Protein AF-A0A2K0U9J2-F1 (afdb_monomer)

Solvent-accessible surface area (backbone atoms only — not comparable to full-atom values): 5536 Å² total; per-residue (Å²): 132,87,77,74,92,81,87,67,66,65,44,80,46,73,39,72,58,25,58,58,48,51,52,52,47,30,65,76,70,49,74,69,58,72,68,64,43,64,29,47,30,40,58,45,80,41,102,54,61,63,78,61,23,26,36,37,38,34,48,48,78,23,74,52,95,59,88,73,71,86,67,87,82,54,97,50,63,48,76,45,74,53,37,71,76,76,74,66,130

Radius of gyration: 15.85 Å; Cα contacts (8 Å, |Δi|>4): 120; chains: 1; bounding box: 31×33×56 Å

pLDDT: mean 72.21, std 17.47, range [32.09, 91.0]

Nearest PDB structures (foldseek):
  3vx8-assembly2_D  TM=7.911E-01  e=1.072E-03  Arabidopsis thaliana
  5tt8-assembly4_G  TM=2.188E-01  e=7.417E-01  Helicobacter pylori 26695
  5tt3-assembly2_D  TM=2.249E-01  e=1.626E+00  Helicobacter pylori 26695
  5tt3-assembly4_G  TM=2.202E-01  e=1.172E+00  Helicobacter pylori 26695
  5tt3-assembly1_B  TM=2.109E-01  e=2.743E+00  Helicobacter pylori 26695

Organism: Trichoderma harzianum (NCBI:txid5544)

InterPro domains:
  IPR032197 Ubiquitin-like modifier-activating enzyme Atg7, N-terminal [PF16420] (5-66)
  IPR042522 Ubiquitin-like modifier-activating enzyme Atg7, N-terminal, subdomain 1 [G3DSA:3.40.140.70] (10-89)

Mean predicted aligned error: 9.92 Å

Sequence (89 aa):
MDEQLQFVPFTSEIELPFYSALFSSKLDYDKLDDSARGILGVYEPRDVDPDASSKLQILGSALTNTECVLDIETNQREYYELTCDTVLL

Structure (mmCIF, N/CA/C/O backbone):
data_AF-A0A2K0U9J2-F1
#
_entry.id   AF-A0A2K0U9J2-F1
#
loop_
_atom_site.group_PDB
_atom_site.id
_atom_site.type_symbol
_atom_site.label_atom_id
_atom_site.label_alt_id
_atom_site.label_comp_id
_atom_site.label_asym_id
_atom_site.label_entity_id
_atom_site.label_seq_id
_atom_site.pdbx_PDB_ins_code
_atom_site.Cartn_x
_atom_site.Cartn_y
_atom_site.Cartn_z
_atom_site.occupancy
_atom_site.B_iso_or_equiv
_atom_site.auth_seq_id
_atom_site.auth_comp_id
_atom_site.auth_asym_id
_atom_site.auth_atom_id
_atom_site.pdbx_PDB_model_num
ATOM 1 N N . MET A 1 1 ? 7.926 -2.940 -39.876 1.00 48.88 1 MET A N 1
ATOM 2 C CA . MET A 1 1 ? 7.750 -3.710 -38.635 1.00 48.88 1 MET A CA 1
ATOM 3 C C . MET A 1 1 ? 6.940 -2.817 -37.731 1.00 48.88 1 MET A C 1
ATOM 5 O O . MET A 1 1 ? 7.492 -1.858 -37.217 1.00 48.88 1 MET A O 1
ATOM 9 N N . ASP A 1 2 ? 5.633 -3.045 -37.672 1.00 71.19 2 ASP A N 1
ATOM 10 C CA . ASP A 1 2 ? 4.758 -2.367 -36.721 1.00 71.19 2 ASP A CA 1
ATOM 11 C C . ASP A 1 2 ? 4.925 -3.082 -35.385 1.00 71.19 2 ASP A C 1
ATOM 13 O O . ASP A 1 2 ? 4.405 -4.179 -35.183 1.00 71.19 2 ASP A O 1
ATOM 17 N N . GLU A 1 3 ? 5.763 -2.520 -34.521 1.00 78.75 3 GLU A N 1
ATOM 18 C CA . GLU A 1 3 ? 5.920 -3.024 -33.164 1.00 78.75 3 GLU A CA 1
ATOM 19 C C . GLU A 1 3 ? 4.636 -2.704 -32.395 1.00 78.75 3 GLU A C 1
ATOM 21 O O . GLU A 1 3 ? 4.205 -1.551 -32.313 1.00 78.75 3 GLU A O 1
ATOM 26 N N . GLN A 1 4 ? 3.954 -3.745 -31.922 1.00 85.19 4 GLN A N 1
ATOM 27 C CA . GLN A 1 4 ? 2.650 -3.604 -31.292 1.00 85.19 4 GLN A CA 1
ATOM 28 C C . GLN A 1 4 ? 2.802 -2.976 -29.904 1.00 85.19 4 GLN A C 1
ATOM 30 O O . GLN A 1 4 ? 3.647 -3.414 -29.130 1.00 85.19 4 GLN A O 1
ATOM 35 N N . LEU A 1 5 ? 1.980 -1.965 -29.600 1.00 87.38 5 LEU A N 1
ATOM 36 C CA . LEU A 1 5 ? 1.986 -1.255 -28.318 1.00 87.38 5 LEU A CA 1
ATOM 37 C C . LEU A 1 5 ? 1.916 -2.244 -27.142 1.00 87.38 5 LEU A C 1
ATOM 39 O O . LEU A 1 5 ? 0.985 -3.049 -27.068 1.00 87.38 5 LEU A O 1
ATOM 43 N N . GLN A 1 6 ? 2.895 -2.164 -26.239 1.00 82.56 6 GLN A N 1
ATOM 44 C CA . GLN A 1 6 ? 2.994 -3.006 -25.046 1.00 82.56 6 GLN A CA 1
ATOM 45 C C . GLN A 1 6 ? 2.700 -2.189 -23.787 1.00 82.56 6 GLN A C 1
ATOM 47 O O . GLN A 1 6 ? 3.067 -1.018 -23.696 1.00 82.56 6 GLN A O 1
ATOM 52 N N . PHE A 1 7 ? 2.045 -2.824 -22.818 1.00 82.75 7 PHE A N 1
ATOM 53 C CA . PHE A 1 7 ? 1.734 -2.249 -21.513 1.00 82.75 7 PHE A CA 1
ATOM 54 C C . PHE A 1 7 ? 2.326 -3.136 -20.426 1.00 82.75 7 PHE A C 1
ATOM 56 O O . PHE A 1 7 ? 2.303 -4.361 -20.549 1.00 82.75 7 PHE A O 1
ATOM 63 N N . VAL A 1 8 ? 2.813 -2.510 -19.360 1.00 81.31 8 VAL A N 1
ATOM 64 C CA . VAL A 1 8 ? 3.381 -3.185 -18.192 1.00 81.31 8 VAL A CA 1
ATOM 65 C C . VAL A 1 8 ? 2.639 -2.742 -16.929 1.00 81.31 8 VAL A C 1
ATOM 67 O O . VAL A 1 8 ? 2.300 -1.561 -16.818 1.00 81.31 8 VAL A O 1
ATOM 70 N N . PRO A 1 9 ? 2.315 -3.665 -16.006 1.00 83.69 9 PRO A N 1
ATOM 71 C CA . PRO A 1 9 ? 1.699 -3.314 -14.732 1.00 83.69 9 PRO A CA 1
ATOM 72 C C . PRO A 1 9 ? 2.719 -2.666 -13.784 1.00 83.69 9 PRO A C 1
ATOM 74 O O . PRO A 1 9 ? 3.928 -2.763 -13.987 1.00 83.69 9 PRO A O 1
ATOM 77 N N . PHE A 1 10 ? 2.231 -2.041 -12.712 1.00 83.06 10 PHE A N 1
ATOM 78 C CA . PHE A 1 10 ? 3.082 -1.596 -11.609 1.00 83.06 10 PHE A CA 1
ATOM 79 C C . PHE A 1 10 ? 3.237 -2.697 -10.554 1.00 83.06 10 PHE A C 1
ATOM 81 O O . PHE A 1 10 ? 2.364 -3.547 -10.384 1.00 83.06 10 PHE A O 1
ATOM 88 N N . THR A 1 11 ? 4.333 -2.644 -9.800 1.00 84.81 11 THR A N 1
ATOM 89 C CA . THR A 1 11 ? 4.539 -3.503 -8.624 1.00 84.81 11 THR A CA 1
ATOM 90 C C . THR A 1 11 ? 4.152 -2.760 -7.347 1.00 84.81 11 THR A C 1
ATOM 92 O O . THR A 1 11 ? 4.544 -1.608 -7.167 1.00 84.81 11 THR A O 1
ATOM 95 N N . SER A 1 12 ? 3.426 -3.410 -6.435 1.00 85.25 12 SER A N 1
ATOM 96 C CA . SER A 1 12 ? 3.087 -2.844 -5.123 1.00 85.25 12 SER A CA 1
ATOM 97 C C . SER A 1 12 ? 4.073 -3.273 -4.040 1.00 85.25 12 SER A C 1
ATOM 99 O O . SER A 1 12 ? 4.409 -4.448 -3.924 1.00 85.25 12 SER A O 1
ATOM 101 N N . GLU A 1 13 ? 4.491 -2.332 -3.200 1.00 88.31 13 GLU A N 1
ATOM 102 C CA . GLU A 1 13 ? 5.279 -2.594 -2.000 1.00 88.31 13 GLU A CA 1
ATOM 103 C C . GLU A 1 13 ? 4.588 -1.979 -0.787 1.00 88.31 13 GLU A C 1
ATOM 105 O O . GLU A 1 13 ? 4.342 -0.774 -0.737 1.00 88.31 13 GLU A O 1
ATOM 110 N N . ILE A 1 14 ? 4.269 -2.826 0.187 1.00 89.25 14 ILE A N 1
ATOM 111 C CA . ILE A 1 14 ? 3.512 -2.448 1.377 1.00 89.25 14 ILE A CA 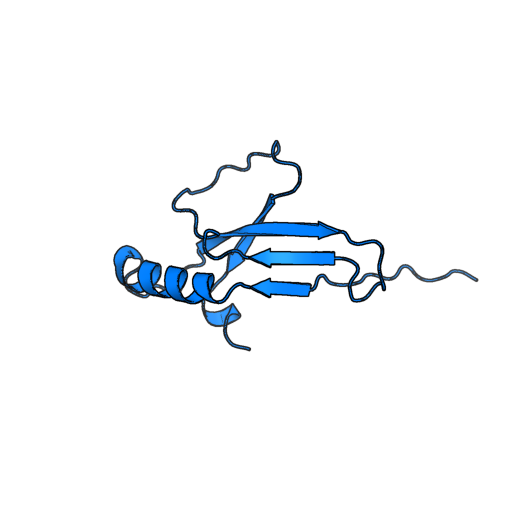1
ATOM 112 C C . ILE A 1 14 ? 4.403 -2.646 2.592 1.00 89.25 14 ILE A C 1
ATOM 114 O O . ILE A 1 14 ? 4.913 -3.743 2.833 1.00 89.25 14 ILE A O 1
ATOM 118 N N . GLU A 1 15 ? 4.596 -1.586 3.368 1.00 91.00 15 GLU A N 1
ATOM 119 C CA . GLU A 1 15 ? 5.380 -1.666 4.591 1.00 91.00 15 GLU A CA 1
ATOM 120 C C . GLU A 1 15 ? 4.651 -2.492 5.659 1.00 91.00 15 GLU A C 1
ATOM 122 O O . GLU A 1 15 ? 3.464 -2.306 5.911 1.00 91.00 15 GLU A O 1
ATOM 127 N N . LEU A 1 16 ? 5.372 -3.358 6.377 1.00 90.81 16 LEU A N 1
ATOM 128 C CA . LEU A 1 16 ? 4.780 -4.165 7.453 1.00 90.81 16 LEU A CA 1
ATOM 129 C C . LEU A 1 16 ? 4.005 -3.350 8.514 1.00 90.81 16 LEU A C 1
ATOM 131 O O . LEU A 1 16 ? 2.924 -3.791 8.912 1.00 90.81 16 LEU A O 1
ATOM 135 N N . PRO A 1 17 ? 4.483 -2.171 8.968 1.00 90.31 17 PRO A N 1
ATOM 136 C CA . PRO A 1 17 ? 3.728 -1.304 9.871 1.00 90.31 17 PRO A CA 1
ATOM 137 C C . PRO A 1 17 ? 2.320 -0.929 9.391 1.00 90.31 17 PRO A C 1
ATOM 139 O O . PRO A 1 17 ? 1.453 -0.706 10.236 1.00 90.31 17 PRO A O 1
ATOM 142 N N . PHE A 1 18 ? 2.068 -0.894 8.077 1.00 89.25 18 PHE A N 1
ATOM 143 C CA . PHE A 1 18 ? 0.739 -0.611 7.530 1.00 89.25 18 PHE A CA 1
ATOM 144 C C . PHE A 1 18 ? -0.284 -1.653 7.985 1.00 89.25 18 PHE A C 1
ATOM 146 O O . PHE A 1 18 ? -1.371 -1.286 8.424 1.00 89.25 18 PHE A O 1
ATOM 153 N N . TYR A 1 19 ? 0.070 -2.941 7.966 1.00 87.38 19 TYR A N 1
ATOM 154 C CA . TYR A 1 19 ? -0.845 -4.009 8.377 1.00 87.38 19 TYR A CA 1
ATOM 155 C C . TYR A 1 19 ? -1.238 -3.896 9.849 1.00 87.38 19 TYR A C 1
ATOM 157 O O . TYR A 1 19 ? -2.410 -4.050 10.190 1.00 87.38 19 TYR A O 1
ATOM 165 N N . SER A 1 20 ? -0.281 -3.565 10.718 1.00 89.31 20 SER A N 1
ATOM 166 C CA . SER A 1 20 ? -0.551 -3.328 12.139 1.00 89.31 20 SER A CA 1
ATOM 167 C C . SER A 1 20 ? -1.473 -2.126 12.345 1.00 89.31 20 SER A C 1
ATOM 169 O O . SER A 1 20 ? -2.405 -2.194 13.143 1.00 89.31 20 SER A O 1
ATOM 171 N N . ALA A 1 21 ? -1.241 -1.032 11.614 1.00 87.19 21 ALA A N 1
ATOM 172 C CA . ALA A 1 21 ? -2.086 0.153 11.689 1.00 87.19 21 ALA A CA 1
ATOM 173 C C . ALA A 1 21 ? -3.508 -0.127 11.164 1.00 87.19 21 ALA A C 1
ATOM 175 O O . ALA A 1 21 ? -4.484 0.296 11.785 1.00 87.19 21 ALA A O 1
ATOM 176 N N . LEU A 1 22 ? -3.630 -0.888 10.068 1.00 85.31 22 LEU A N 1
ATOM 177 C CA . LEU A 1 22 ? -4.911 -1.253 9.457 1.00 85.31 22 LEU A CA 1
ATOM 178 C C . LEU A 1 22 ? -5.718 -2.136 10.405 1.00 85.31 22 LEU A C 1
ATOM 180 O O . LEU A 1 22 ? -6.900 -1.886 10.630 1.00 85.31 22 LEU A O 1
ATOM 184 N N . PHE A 1 23 ? -5.063 -3.125 11.012 1.00 85.00 23 PHE A N 1
ATOM 185 C CA . PHE A 1 23 ? -5.691 -4.027 11.968 1.00 85.00 23 PHE A CA 1
ATOM 186 C C . PHE A 1 23 ? -6.218 -3.289 13.205 1.00 85.00 23 PHE A C 1
ATOM 188 O O . PHE A 1 23 ? -7.380 -3.465 13.571 1.00 85.00 23 PHE A O 1
ATOM 195 N N . SER A 1 24 ? -5.406 -2.416 13.811 1.00 86.50 24 SER A N 1
ATOM 196 C CA . SER A 1 24 ? -5.846 -1.593 14.946 1.00 86.50 24 SER A CA 1
ATOM 197 C C . SER A 1 24 ? -7.017 -0.690 14.560 1.00 86.50 24 SER A C 1
ATOM 199 O O . SER A 1 24 ? -8.017 -0.638 15.268 1.00 86.50 24 SER A O 1
ATOM 201 N N . SER A 1 25 ? -6.953 -0.046 13.388 1.00 83.75 25 SER A N 1
ATOM 202 C CA . SER A 1 25 ? -8.036 0.828 12.932 1.00 83.75 25 SER A CA 1
ATOM 203 C C . SER A 1 25 ? -9.354 0.072 12.715 1.00 83.75 25 SER A C 1
ATOM 205 O O . SER A 1 25 ? -10.420 0.581 13.064 1.00 83.75 25 SER A O 1
ATOM 207 N N . LYS A 1 26 ? -9.288 -1.171 12.218 1.00 81.69 26 LYS A N 1
ATOM 208 C CA . LYS A 1 26 ? -10.468 -2.027 12.043 1.00 81.69 26 LYS A CA 1
ATOM 209 C C . LYS A 1 26 ? -11.118 -2.459 13.350 1.00 81.69 26 LYS A C 1
ATOM 211 O O . LYS A 1 26 ? -12.346 -2.539 13.424 1.00 81.69 26 LYS A O 1
ATOM 216 N N . LEU A 1 27 ? 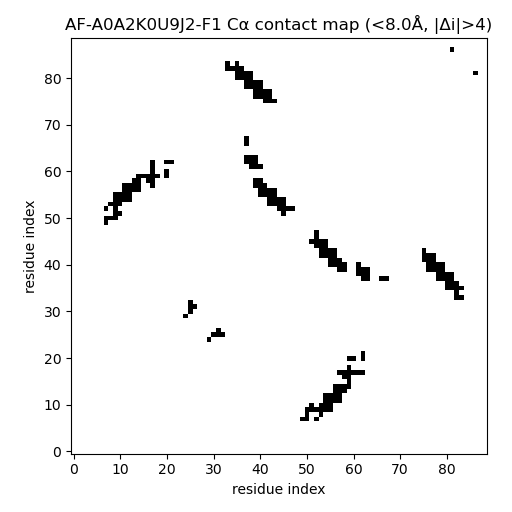-10.307 -2.752 14.364 1.00 85.25 27 LEU A N 1
ATOM 217 C CA . LEU A 1 27 ? -10.801 -3.090 15.697 1.00 85.25 27 LEU A CA 1
ATOM 218 C C . LEU A 1 27 ? -11.444 -1.882 16.380 1.00 85.25 27 LEU A C 1
ATOM 220 O O . LEU A 1 27 ? -12.531 -2.007 16.945 1.00 85.25 27 LEU A O 1
ATOM 224 N N . ASP A 1 28 ? -10.786 -0.728 16.301 1.00 84.00 28 ASP A N 1
ATOM 225 C CA . ASP A 1 28 ? -11.159 0.450 17.080 1.00 84.00 28 ASP A CA 1
ATOM 226 C C . ASP A 1 28 ? -12.318 1.240 16.454 1.00 84.00 28 ASP A C 1
ATOM 228 O O . ASP A 1 28 ? -13.158 1.778 17.181 1.00 84.00 28 ASP A O 1
ATOM 232 N N . TYR A 1 29 ? -12.387 1.308 15.118 1.00 80.69 29 TYR A N 1
ATOM 233 C CA . TYR A 1 29 ? -13.312 2.203 14.409 1.00 80.69 29 TYR A CA 1
ATOM 234 C C . TYR A 1 29 ? -14.320 1.475 13.516 1.00 80.69 29 TYR A C 1
ATOM 236 O O . TYR A 1 29 ? -15.499 1.831 13.534 1.00 80.69 29 TYR A O 1
ATOM 244 N N . ASP A 1 30 ? -13.901 0.431 12.795 1.00 74.25 30 ASP A N 1
ATOM 245 C CA . ASP A 1 30 ? -14.763 -0.204 11.781 1.00 74.25 30 ASP A CA 1
ATOM 246 C C . ASP A 1 30 ? -15.639 -1.321 12.337 1.00 74.25 30 ASP A C 1
ATOM 248 O O . ASP A 1 30 ? -16.488 -1.842 11.627 1.00 74.25 30 ASP A O 1
ATOM 252 N N . LYS A 1 31 ? -15.450 -1.732 13.598 1.00 82.50 31 LYS A N 1
ATOM 253 C CA . LYS A 1 31 ? -16.152 -2.892 14.180 1.00 82.50 31 LYS A CA 1
ATOM 254 C C . LYS A 1 31 ? -16.013 -4.147 13.306 1.00 82.50 31 LYS A C 1
ATOM 256 O O . LYS A 1 31 ? -16.944 -4.946 13.230 1.00 82.50 31 LYS A O 1
ATOM 261 N N . LEU A 1 32 ? -14.836 -4.318 12.693 1.00 77.75 32 LEU A N 1
ATOM 262 C CA . LEU A 1 32 ? -14.508 -5.413 11.771 1.00 77.75 32 LEU A CA 1
ATOM 263 C C . LEU A 1 32 ? -15.310 -5.423 10.462 1.00 77.75 32 LEU A C 1
ATOM 265 O O . LEU A 1 32 ? -15.429 -6.472 9.833 1.00 77.75 32 LEU A O 1
ATOM 269 N N . ASP A 1 33 ? -15.821 -4.270 10.042 1.00 77.25 33 ASP A N 1
ATOM 270 C CA . ASP A 1 33 ? -16.462 -4.125 8.742 1.00 77.25 33 ASP A CA 1
ATOM 271 C C . ASP A 1 33 ? -15.478 -4.408 7.590 1.00 77.25 33 ASP A C 1
ATOM 273 O O . ASP A 1 33 ? -14.259 -4.181 7.685 1.00 77.25 33 ASP A O 1
ATOM 277 N N . ASP A 1 34 ? -16.001 -4.955 6.498 1.00 72.00 34 ASP A N 1
ATOM 278 C CA . ASP A 1 34 ? -15.243 -5.281 5.289 1.00 72.00 34 ASP A CA 1
ATOM 279 C C . ASP A 1 34 ? -15.158 -4.103 4.308 1.00 72.00 34 ASP A C 1
ATOM 281 O O . ASP A 1 34 ? -14.486 -4.223 3.281 1.00 72.00 34 ASP A O 1
ATOM 285 N N . SER A 1 35 ? -15.732 -2.947 4.673 1.00 68.50 35 SER A N 1
ATOM 286 C CA . SER A 1 35 ? -15.674 -1.716 3.888 1.00 68.50 35 SER A CA 1
ATOM 287 C C . SER A 1 35 ? -14.268 -1.393 3.396 1.00 68.50 35 SER A C 1
ATOM 289 O O . SER A 1 35 ? -13.275 -1.437 4.134 1.00 68.50 35 SER A O 1
ATOM 291 N N . ALA A 1 36 ? -14.212 -1.022 2.118 1.00 68.81 36 ALA A N 1
ATOM 292 C CA . ALA A 1 36 ? -13.027 -0.451 1.515 1.00 68.81 36 ALA A CA 1
ATOM 293 C C . ALA A 1 36 ? -12.678 0.853 2.236 1.00 68.81 36 ALA A C 1
ATOM 295 O O . ALA A 1 36 ? -13.537 1.710 2.458 1.00 68.81 36 ALA A O 1
ATOM 296 N N . ARG A 1 37 ? -11.402 1.011 2.588 1.00 74.62 37 ARG A N 1
ATOM 297 C CA . ARG A 1 37 ? -10.885 2.274 3.105 1.00 74.62 37 ARG A CA 1
ATOM 298 C C . ARG A 1 37 ? -9.963 2.892 2.069 1.00 74.62 37 ARG A C 1
ATOM 300 O O . ARG A 1 37 ? -9.082 2.214 1.538 1.00 74.62 37 ARG A O 1
ATOM 307 N N . GLY A 1 38 ? -10.154 4.183 1.819 1.00 74.69 38 GLY A N 1
ATOM 308 C CA . GLY A 1 38 ? -9.208 4.966 1.036 1.00 74.69 38 GLY A CA 1
ATOM 309 C C . GLY A 1 38 ?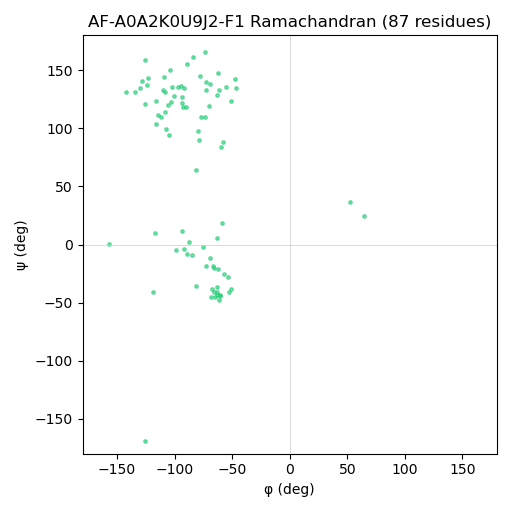 -7.860 5.030 1.751 1.00 74.69 38 GLY A C 1
ATOM 310 O O . GLY A 1 38 ? -7.791 5.358 2.939 1.00 74.69 38 GLY A O 1
ATOM 311 N N . ILE A 1 39 ? -6.793 4.706 1.030 1.00 80.56 39 ILE A N 1
ATOM 312 C CA . ILE A 1 39 ? -5.424 4.813 1.522 1.00 80.56 39 ILE A CA 1
ATOM 313 C C . ILE A 1 39 ? -4.569 5.660 0.586 1.00 80.56 39 ILE A C 1
ATOM 315 O O . ILE A 1 39 ? -4.870 5.826 -0.599 1.00 80.56 39 ILE A O 1
ATOM 319 N N . LEU A 1 40 ? -3.475 6.182 1.133 1.00 83.50 40 LEU A N 1
ATOM 320 C CA . LEU A 1 40 ? -2.511 6.970 0.386 1.00 83.50 40 LEU A CA 1
ATOM 321 C C . LEU A 1 40 ? -1.378 6.095 -0.156 1.00 83.50 40 LEU A C 1
ATOM 323 O O . LEU A 1 40 ? -0.600 5.531 0.614 1.00 83.50 40 LEU A O 1
ATOM 327 N N . GLY A 1 41 ? -1.253 6.044 -1.479 1.00 82.62 41 GLY A N 1
ATOM 328 C CA . GLY A 1 41 ? -0.119 5.447 -2.170 1.00 82.62 41 GLY A CA 1
ATOM 329 C C . GLY A 1 41 ? 0.838 6.501 -2.730 1.00 82.62 41 GLY A C 1
ATOM 330 O O . GLY A 1 41 ? 0.435 7.610 -3.090 1.00 82.62 41 GLY A O 1
ATOM 331 N N . VAL A 1 42 ? 2.121 6.154 -2.818 1.00 83.62 42 VAL A N 1
ATOM 332 C CA . VAL A 1 42 ? 3.125 6.926 -3.564 1.00 83.62 42 VAL A CA 1
ATOM 333 C C . VAL A 1 42 ? 3.446 6.176 -4.846 1.00 83.62 42 VAL A C 1
ATOM 335 O O . VAL A 1 42 ? 3.895 5.030 -4.792 1.00 83.62 42 VAL A O 1
ATOM 338 N N . TYR A 1 43 ? 3.206 6.818 -5.985 1.00 84.50 43 TYR A N 1
ATOM 339 C CA . TYR A 1 43 ? 3.535 6.260 -7.290 1.00 84.50 43 TYR A CA 1
ATOM 340 C C . TYR A 1 43 ? 4.919 6.742 -7.734 1.00 84.50 43 TYR A C 1
ATOM 342 O O . TYR A 1 43 ? 5.163 7.943 -7.853 1.00 84.50 43 TYR A O 1
ATOM 350 N N . GLU A 1 44 ? 5.823 5.800 -7.989 1.00 82.75 44 GLU A N 1
ATOM 351 C CA . GLU A 1 44 ? 7.190 6.052 -8.433 1.00 82.75 44 GLU A CA 1
ATOM 352 C C . GLU A 1 44 ? 7.416 5.467 -9.837 1.00 82.75 44 GLU A C 1
ATOM 354 O O . GLU A 1 44 ? 7.604 4.250 -9.972 1.00 82.75 44 GLU A O 1
ATOM 359 N N . PRO A 1 45 ? 7.443 6.299 -10.892 1.00 83.50 45 PRO A N 1
ATOM 360 C CA . PRO A 1 45 ? 7.931 5.876 -12.198 1.00 83.50 45 PRO A CA 1
ATOM 361 C C . PRO A 1 45 ? 9.459 5.723 -12.164 1.00 83.50 45 PRO A C 1
ATOM 363 O O . PRO A 1 45 ? 10.171 6.523 -11.552 1.00 83.50 45 PRO A O 1
ATOM 366 N N . ARG A 1 46 ? 9.975 4.685 -12.820 1.00 82.19 46 ARG A N 1
ATOM 367 C CA . ARG A 1 46 ? 11.392 4.314 -12.837 1.00 82.19 46 ARG A CA 1
ATOM 368 C C . ARG A 1 46 ? 11.834 4.004 -14.263 1.00 82.19 46 ARG A C 1
ATOM 370 O O . ARG A 1 46 ? 11.232 3.175 -14.935 1.00 82.19 46 ARG A O 1
ATOM 377 N N . ASP A 1 47 ? 12.949 4.592 -14.681 1.00 81.44 47 ASP A N 1
ATOM 378 C CA . ASP A 1 47 ? 13.594 4.283 -15.964 1.00 81.44 47 ASP A CA 1
ATOM 379 C C . ASP A 1 47 ? 14.460 3.015 -15.842 1.00 81.44 47 ASP A C 1
ATOM 381 O O . ASP A 1 47 ? 15.689 3.054 -15.913 1.00 81.44 47 ASP A O 1
ATOM 385 N N . VAL A 1 48 ? 13.812 1.885 -15.571 1.00 85.94 48 VAL A N 1
ATOM 386 C CA . VAL A 1 48 ? 14.430 0.553 -15.439 1.00 85.94 48 VAL A CA 1
ATOM 387 C C . VAL A 1 48 ? 13.741 -0.435 -16.385 1.00 85.94 48 VAL A C 1
ATOM 389 O O . VAL A 1 48 ? 12.981 -0.018 -17.259 1.00 85.94 48 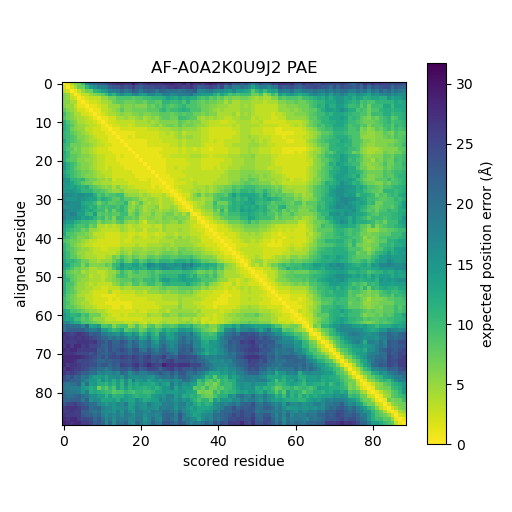VAL A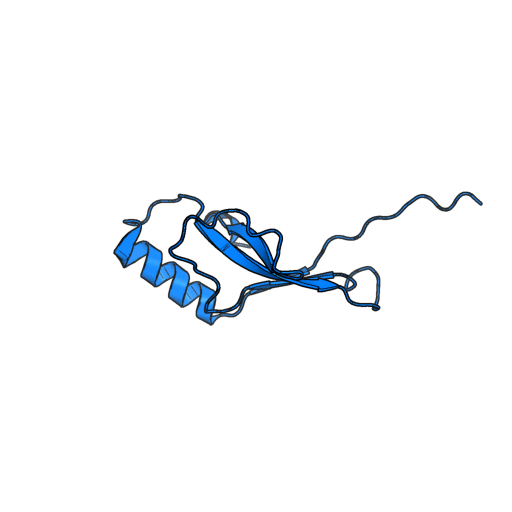 O 1
ATOM 392 N N . ASP A 1 49 ? 14.010 -1.737 -16.239 1.00 83.88 49 ASP A N 1
ATOM 393 C CA . ASP A 1 49 ? 13.325 -2.775 -17.013 1.00 83.88 49 ASP A CA 1
ATOM 394 C C . ASP A 1 49 ? 11.798 -2.567 -17.009 1.00 83.88 49 ASP A C 1
ATOM 396 O O . ASP A 1 49 ? 11.247 -2.190 -15.969 1.00 83.88 49 ASP A O 1
ATOM 400 N N . PRO A 1 50 ? 11.094 -2.830 -18.128 1.00 80.94 50 PRO A N 1
ATOM 401 C CA . PRO A 1 50 ? 9.654 -2.591 -18.244 1.00 80.94 50 PRO A CA 1
ATOM 402 C C . PRO A 1 50 ? 8.844 -3.208 -17.095 1.00 80.94 50 PRO A C 1
ATOM 404 O O . PRO A 1 50 ? 7.949 -2.559 -16.556 1.00 80.94 50 PRO A O 1
ATOM 407 N N . ASP A 1 51 ? 9.231 -4.404 -16.647 1.00 79.94 51 ASP A N 1
ATOM 408 C CA . ASP A 1 51 ? 8.591 -5.131 -15.542 1.00 79.94 51 ASP A CA 1
ATOM 409 C C . ASP A 1 51 ? 8.740 -4.437 -14.172 1.00 79.94 51 ASP A C 1
ATOM 411 O O . ASP A 1 51 ? 7.966 -4.692 -13.252 1.00 79.94 51 ASP A O 1
ATOM 415 N N . ALA A 1 52 ? 9.724 -3.547 -14.024 1.00 80.31 52 ALA A N 1
ATOM 416 C CA . ALA A 1 52 ? 10.003 -2.775 -12.812 1.00 80.31 52 ALA A CA 1
ATOM 417 C C . ALA A 1 52 ? 9.841 -1.255 -13.016 1.00 80.31 52 ALA A C 1
ATOM 419 O O . ALA A 1 52 ? 10.213 -0.467 -12.140 1.00 80.31 52 ALA A O 1
ATOM 420 N N . SER A 1 53 ? 9.290 -0.844 -14.161 1.00 82.50 53 SER A N 1
ATOM 421 C CA . SER A 1 53 ? 9.205 0.555 -14.600 1.00 82.50 53 SER A CA 1
ATOM 422 C C . SER A 1 53 ? 8.296 1.428 -13.737 1.00 82.50 53 SER A C 1
ATOM 424 O O . SER A 1 53 ? 8.372 2.652 -13.788 1.00 82.50 53 SER A O 1
ATOM 426 N N . SER A 1 54 ? 7.415 0.818 -12.949 1.00 84.31 54 SER A N 1
ATOM 427 C CA . SER A 1 54 ? 6.429 1.528 -12.141 1.00 84.31 54 SER A CA 1
ATOM 428 C C . SER A 1 54 ? 6.248 0.827 -10.803 1.00 84.31 54 SER A C 1
ATOM 430 O O . SER A 1 54 ? 6.067 -0.395 -10.747 1.00 84.31 54 SER A O 1
ATOM 432 N N . LYS A 1 55 ? 6.290 1.595 -9.713 1.00 84.12 55 LYS A N 1
ATOM 433 C CA . LYS A 1 55 ? 6.117 1.074 -8.357 1.00 84.12 55 LYS A CA 1
ATOM 434 C C . LYS A 1 55 ? 5.087 1.881 -7.580 1.00 84.12 55 LYS A C 1
ATOM 436 O O . LYS A 1 55 ? 5.153 3.103 -7.547 1.00 84.12 55 LYS A O 1
ATOM 441 N N . LEU A 1 56 ? 4.193 1.180 -6.893 1.00 87.19 56 LEU A N 1
ATOM 442 C CA . LEU A 1 56 ? 3.280 1.743 -5.909 1.00 87.19 56 LEU A CA 1
ATOM 443 C C . LEU A 1 56 ? 3.779 1.414 -4.501 1.00 87.19 56 LEU A C 1
ATOM 445 O O . LEU A 1 56 ? 3.923 0.244 -4.156 1.00 87.19 56 LEU A O 1
ATOM 449 N N . GLN A 1 57 ? 4.016 2.427 -3.675 1.00 86.94 57 GLN A N 1
ATOM 450 C CA . GLN A 1 57 ? 4.416 2.251 -2.280 1.00 86.94 57 GLN A CA 1
ATOM 451 C C . GLN A 1 57 ? 3.299 2.634 -1.315 1.00 86.94 57 GLN A C 1
ATOM 453 O O . GLN A 1 57 ? 2.732 3.723 -1.404 1.00 86.94 57 GLN A O 1
ATOM 458 N N . ILE A 1 58 ? 3.033 1.750 -0.355 1.00 87.44 58 ILE A N 1
ATOM 459 C CA . ILE A 1 58 ? 2.088 1.967 0.740 1.00 87.44 58 ILE A CA 1
ATOM 460 C C . ILE A 1 58 ? 2.880 1.999 2.045 1.00 87.44 58 ILE A C 1
ATOM 462 O O . ILE A 1 58 ? 3.436 0.991 2.487 1.00 87.44 58 ILE A O 1
ATOM 466 N N . LEU A 1 59 ? 2.934 3.182 2.652 1.00 88.50 59 LEU A N 1
ATOM 467 C CA . LEU A 1 59 ? 3.669 3.429 3.891 1.00 88.50 59 LEU A CA 1
ATOM 468 C C . LEU A 1 59 ? 2.835 3.059 5.123 1.00 88.50 59 LEU A C 1
ATOM 470 O O . LEU A 1 59 ? 1.605 3.042 5.080 1.00 88.50 5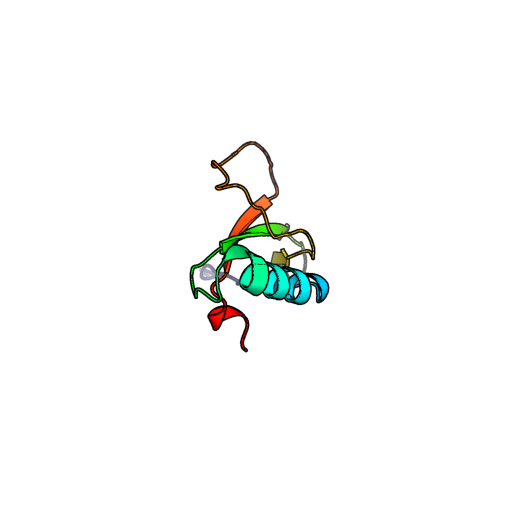9 LEU A O 1
ATOM 474 N N . GLY A 1 60 ? 3.486 2.865 6.272 1.00 85.19 60 GLY A N 1
ATOM 475 C CA . GLY A 1 60 ? 2.794 2.617 7.544 1.00 85.19 60 GLY A CA 1
ATOM 476 C C . GLY A 1 60 ? 1.794 3.708 7.957 1.00 85.19 60 GLY A C 1
ATOM 477 O O . GLY A 1 60 ? 0.832 3.435 8.669 1.00 85.19 60 GLY A O 1
ATOM 478 N N . SER A 1 61 ? 1.994 4.940 7.483 1.00 84.38 61 SER A N 1
ATOM 479 C CA . SER A 1 61 ? 1.122 6.098 7.717 1.00 84.38 61 SER A CA 1
ATOM 480 C C . SER A 1 61 ? 0.074 6.325 6.619 1.00 84.38 61 SER A C 1
ATOM 482 O O . SER A 1 61 ? -0.565 7.375 6.600 1.00 84.38 61 SER A O 1
ATOM 484 N N . ALA A 1 62 ? -0.115 5.369 5.704 1.00 85.31 62 ALA A N 1
ATOM 485 C CA . ALA A 1 62 ? -1.008 5.510 4.552 1.00 85.31 62 ALA A CA 1
ATOM 486 C C . ALA A 1 62 ? -2.508 5.554 4.899 1.00 85.31 62 ALA A C 1
ATOM 488 O O . ALA A 1 62 ? -3.320 5.885 4.037 1.00 85.31 62 ALA A O 1
ATOM 489 N N . LEU A 1 63 ? -2.895 5.224 6.135 1.00 83.75 63 LEU A N 1
ATOM 490 C CA . LEU A 1 63 ? -4.287 5.292 6.579 1.00 83.75 63 LEU A CA 1
ATOM 491 C C . LEU A 1 63 ? -4.679 6.745 6.854 1.00 83.75 63 LEU A C 1
ATOM 493 O O . LEU A 1 63 ? -4.242 7.345 7.837 1.00 83.75 63 LEU A O 1
ATOM 497 N N . THR A 1 64 ? -5.534 7.305 6.004 1.00 69.56 64 THR A N 1
ATOM 498 C CA . THR A 1 64 ? -6.090 8.646 6.191 1.00 69.56 64 THR A CA 1
ATOM 499 C C . THR A 1 64 ? -7.508 8.547 6.757 1.00 69.56 64 THR A C 1
ATOM 501 O O . THR A 1 64 ? -8.350 7.856 6.196 1.00 69.56 64 THR A O 1
ATOM 504 N N . ASN A 1 65 ? -7.796 9.252 7.859 1.00 59.50 65 ASN A N 1
ATOM 505 C CA . ASN A 1 65 ? -9.154 9.369 8.432 1.00 59.50 65 ASN A CA 1
ATOM 506 C C . ASN A 1 65 ? -10.069 10.317 7.636 1.00 59.50 65 ASN A C 1
ATOM 508 O O . ASN A 1 65 ? -11.220 10.534 8.008 1.00 59.50 65 ASN A O 1
ATOM 512 N N . THR A 1 66 ? -9.539 10.939 6.591 1.00 52.84 66 THR A N 1
ATOM 513 C CA . THR A 1 66 ? -10.247 11.929 5.793 1.00 52.84 66 THR A CA 1
ATOM 514 C C . THR A 1 66 ? -10.881 11.219 4.605 1.00 52.84 66 THR A C 1
ATOM 516 O O . THR A 1 66 ? -10.171 10.557 3.849 1.00 52.84 66 THR A O 1
ATOM 519 N N . GLU A 1 67 ? -12.190 11.396 4.406 1.00 51.81 67 GLU A N 1
ATOM 520 C CA . GLU A 1 67 ? -12.797 11.301 3.074 1.00 51.81 67 GLU A CA 1
ATOM 521 C C . GLU A 1 67 ? -12.081 12.338 2.196 1.00 51.81 67 GLU A C 1
ATOM 523 O O . GLU A 1 67 ? -12.407 13.526 2.204 1.00 51.81 67 GLU A O 1
ATOM 528 N N . CYS A 1 68 ? -10.977 11.936 1.572 1.00 45.44 68 CYS A N 1
ATOM 529 C CA . CYS A 1 68 ? -10.102 12.866 0.882 1.00 45.44 68 CYS A CA 1
ATOM 530 C C . CYS A 1 68 ? -10.777 13.314 -0.414 1.00 45.44 68 CYS A C 1
ATOM 532 O O . CYS A 1 68 ? -10.913 12.555 -1.371 1.00 45.44 68 CYS A O 1
ATOM 534 N N . VAL A 1 69 ? -11.189 14.580 -0.416 1.00 38.53 69 VAL A N 1
ATOM 535 C CA . VAL A 1 69 ? -11.511 15.349 -1.615 1.00 38.53 69 VAL A CA 1
ATOM 536 C C . VAL A 1 69 ? -10.287 15.316 -2.534 1.00 38.53 69 VAL A C 1
ATOM 538 O O . VAL A 1 69 ? -9.156 15.436 -2.066 1.00 38.53 69 VAL A O 1
ATOM 541 N N . LEU A 1 70 ? -10.526 15.096 -3.827 1.00 43.12 70 LEU A N 1
ATOM 542 C CA . LEU A 1 70 ? -9.522 15.004 -4.887 1.00 43.12 70 LEU A CA 1
ATOM 543 C C . LEU A 1 70 ? -8.704 16.304 -4.989 1.00 43.12 70 LEU A C 1
ATOM 545 O O . LEU A 1 70 ? -9.001 17.164 -5.817 1.00 43.12 70 LEU A O 1
ATOM 549 N N . ASP A 1 71 ? -7.665 16.453 -4.170 1.00 36.53 71 ASP A N 1
ATOM 550 C CA . ASP A 1 71 ? -6.698 17.537 -4.315 1.00 36.53 71 ASP A CA 1
ATOM 551 C C . ASP A 1 71 ? -5.718 17.171 -5.434 1.00 36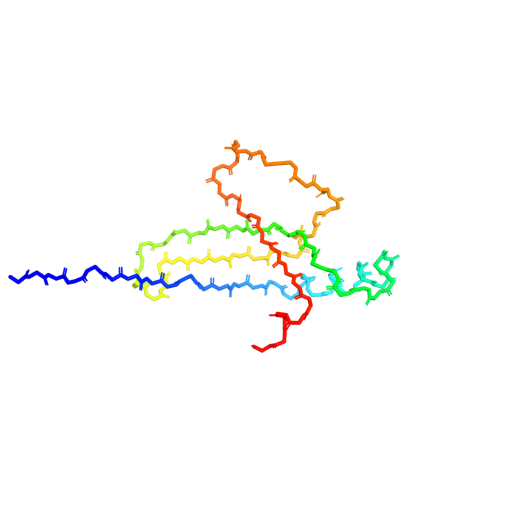.53 71 ASP A C 1
ATOM 553 O O . ASP A 1 71 ? -4.661 16.567 -5.241 1.00 36.53 71 ASP A O 1
ATOM 557 N N . ILE A 1 72 ? -6.103 17.575 -6.642 1.00 44.12 72 ILE A N 1
ATOM 558 C CA . ILE A 1 72 ? -5.365 17.447 -7.909 1.00 44.12 72 ILE A CA 1
ATOM 559 C C . ILE A 1 72 ? -4.034 18.239 -7.912 1.00 44.12 72 ILE A C 1
ATOM 561 O O . ILE A 1 72 ? -3.363 18.322 -8.937 1.00 44.12 72 ILE A O 1
ATOM 565 N N . GLU A 1 73 ? -3.633 18.835 -6.783 1.00 41.94 73 GLU A N 1
ATOM 566 C CA . GLU A 1 73 ? -2.450 19.699 -6.667 1.00 41.94 73 GLU A CA 1
ATOM 567 C C . GLU A 1 73 ? -1.200 18.994 -6.100 1.00 41.94 73 GLU A C 1
ATOM 569 O O . GLU A 1 73 ? -0.114 19.576 -6.109 1.00 41.94 73 GLU A O 1
ATOM 574 N N . THR A 1 74 ? -1.281 17.724 -5.676 1.00 42.53 74 THR A N 1
ATOM 575 C CA . THR A 1 74 ? -0.101 16.964 -5.204 1.00 42.53 74 THR A CA 1
ATOM 576 C C . THR A 1 74 ? 0.375 15.936 -6.234 1.00 42.53 74 THR A C 1
ATOM 578 O O . THR A 1 74 ? -0.074 14.797 -6.270 1.00 42.53 74 THR A O 1
ATOM 581 N N . ASN A 1 75 ? 1.343 16.356 -7.048 1.00 48.12 75 ASN A N 1
ATOM 582 C CA . ASN A 1 75 ? 1.893 15.735 -8.266 1.00 48.12 75 ASN A CA 1
ATOM 583 C C . ASN A 1 75 ? 2.511 14.304 -8.164 1.00 48.12 75 ASN A C 1
ATOM 585 O O . ASN A 1 75 ? 3.320 13.940 -9.016 1.00 48.12 75 ASN A O 1
ATOM 589 N N . GLN A 1 76 ? 2.226 13.504 -7.128 1.00 48.09 76 GLN A N 1
ATOM 590 C CA . GLN A 1 76 ? 2.839 12.170 -6.910 1.00 48.09 76 GLN A CA 1
ATOM 591 C C . GLN A 1 76 ? 2.006 11.206 -6.025 1.00 48.09 76 GLN A C 1
ATOM 593 O O . GLN A 1 76 ? 2.473 10.114 -5.698 1.00 48.09 76 GLN A O 1
ATOM 598 N N . ARG A 1 77 ? 0.824 11.609 -5.540 1.00 49.81 77 ARG A N 1
ATOM 599 C CA . ARG 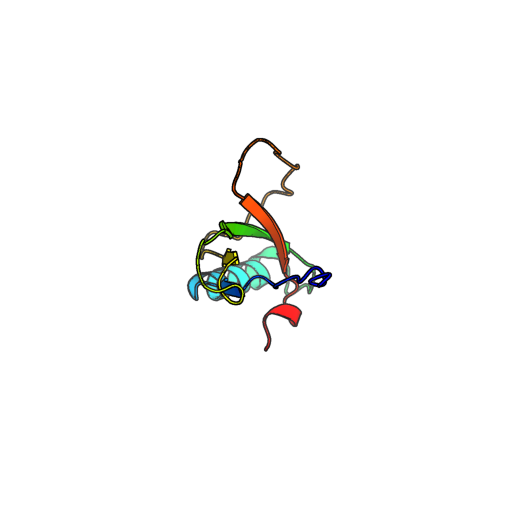A 1 77 ? 0.040 10.821 -4.574 1.00 49.81 77 ARG A CA 1
ATOM 600 C C . ARG A 1 77 ? -1.228 10.311 -5.234 1.00 49.81 77 ARG A C 1
ATOM 602 O O . ARG A 1 77 ? -2.128 11.091 -5.524 1.00 49.81 77 ARG A O 1
ATOM 609 N N . GLU A 1 78 ? -1.275 9.009 -5.463 1.00 53.38 78 GLU A N 1
ATOM 610 C CA . GLU A 1 78 ? -2.451 8.332 -5.995 1.00 53.38 78 GLU A CA 1
ATOM 611 C C . GLU A 1 78 ? -3.181 7.622 -4.851 1.00 53.38 78 GLU A C 1
ATOM 613 O O . GLU A 1 78 ? -2.569 7.011 -3.970 1.00 53.38 78 GLU A O 1
ATOM 618 N N . TYR A 1 79 ? -4.503 7.764 -4.835 1.00 54.94 79 TYR A N 1
ATOM 619 C CA . TYR A 1 79 ? -5.372 7.168 -3.827 1.00 54.94 79 TYR A CA 1
ATOM 620 C C . TYR A 1 79 ? -5.844 5.802 -4.308 1.00 54.94 79 TYR A C 1
ATOM 622 O O . TYR A 1 79 ? -6.275 5.662 -5.452 1.00 54.94 79 TYR A O 1
ATOM 630 N N . TYR A 1 80 ? -5.792 4.812 -3.422 1.00 58.62 80 TYR A N 1
ATOM 631 C CA . TYR A 1 80 ? -6.203 3.444 -3.722 1.00 58.62 80 TYR A CA 1
ATOM 632 C C . TYR A 1 80 ? -7.192 2.953 -2.665 1.00 58.62 80 TYR A C 1
ATOM 634 O O . TYR A 1 80 ? -7.039 3.242 -1.477 1.00 58.62 80 TYR A O 1
ATOM 642 N N . GLU A 1 81 ? -8.210 2.209 -3.091 1.00 52.34 81 GLU A N 1
ATOM 643 C CA . GLU A 1 81 ? -9.108 1.491 -2.188 1.00 52.34 81 GLU A CA 1
ATOM 644 C C . GLU A 1 81 ? -8.542 0.094 -1.935 1.00 52.34 81 GLU A C 1
ATOM 646 O O . GLU A 1 81 ? -8.392 -0.703 -2.862 1.00 52.34 81 GLU A O 1
ATOM 651 N N . LEU A 1 82 ? -8.224 -0.211 -0.676 1.00 54.94 82 LEU A N 1
ATOM 652 C CA . LEU A 1 82 ? -7.904 -1.575 -0.266 1.00 54.94 82 LEU A CA 1
ATOM 653 C C . LEU A 1 82 ? -9.046 -2.140 0.571 1.00 54.94 82 LEU A C 1
ATOM 655 O O . LEU A 1 82 ? -9.311 -1.701 1.691 1.00 54.94 82 LEU A O 1
ATOM 659 N N . THR A 1 83 ? -9.700 -3.158 0.022 1.00 48.66 83 THR A N 1
ATOM 660 C CA . THR A 1 83 ? -10.523 -4.099 0.780 1.00 48.66 83 THR A CA 1
ATOM 661 C C . THR A 1 83 ? -9.614 -5.098 1.490 1.00 48.66 83 THR A C 1
ATOM 663 O O . THR A 1 83 ? -8.569 -5.486 0.964 1.00 48.66 83 THR A O 1
ATOM 666 N N . CYS A 1 84 ? -9.989 -5.541 2.693 1.00 41.97 84 CYS A N 1
ATOM 667 C CA . CYS A 1 84 ? -9.177 -6.514 3.440 1.00 41.97 84 CYS A CA 1
ATOM 668 C C . CYS A 1 84 ? -9.024 -7.866 2.741 1.00 41.97 84 CYS A C 1
ATOM 670 O O . CYS A 1 84 ? -8.039 -8.557 2.989 1.00 41.97 84 CYS A O 1
ATOM 672 N N . ASP A 1 85 ? -9.922 -8.192 1.818 1.00 39.62 85 ASP A N 1
ATOM 673 C CA . ASP A 1 85 ? -9.828 -9.406 1.008 1.00 39.62 85 ASP A CA 1
ATOM 674 C C . ASP A 1 85 ? -8.722 -9.324 -0.058 1.00 39.62 85 ASP A C 1
ATOM 676 O O . ASP A 1 85 ? -8.237 -10.351 -0.517 1.00 39.62 85 ASP A O 1
ATOM 680 N N . THR A 1 86 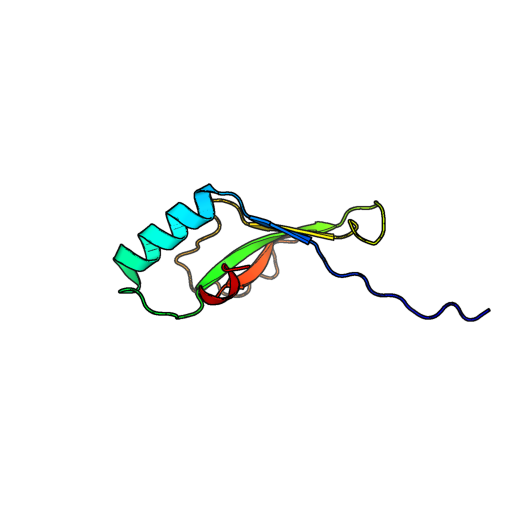? -8.254 -8.118 -0.402 1.00 46.38 86 THR A N 1
ATOM 681 C CA . THR A 1 86 ? -7.167 -7.893 -1.378 1.00 46.38 86 THR A CA 1
ATOM 682 C C . THR A 1 86 ? -5.780 -7.995 -0.733 1.00 46.38 86 THR A C 1
ATOM 684 O O . THR A 1 86 ? -4.766 -8.004 -1.419 1.00 46.38 86 THR A O 1
ATOM 687 N N . VAL A 1 87 ? -5.714 -8.084 0.600 1.00 42.00 87 VAL A N 1
ATOM 688 C CA . VAL A 1 87 ? -4.454 -8.173 1.360 1.00 42.00 87 VAL A CA 1
ATOM 689 C C . VAL A 1 87 ? -4.023 -9.630 1.605 1.00 42.00 87 VAL A C 1
ATOM 691 O O . VAL A 1 87 ? -2.936 -9.884 2.125 1.00 42.00 87 VAL A O 1
ATOM 694 N N . LEU A 1 88 ? -4.833 -10.613 1.202 1.00 32.09 88 LEU A N 1
ATOM 695 C CA . LEU A 1 88 ? -4.480 -12.027 1.287 1.00 32.09 88 LEU A CA 1
ATOM 696 C C . LEU A 1 88 ? -4.188 -12.606 -0.105 1.00 32.09 88 LEU A C 1
ATOM 698 O O . LEU A 1 88 ? -5.104 -13.051 -0.788 1.00 32.09 88 LEU A O 1
ATOM 702 N N . LEU A 1 89 ? -2.880 -12.692 -0.393 1.00 34.72 89 LEU A N 1
ATOM 703 C CA . LEU A 1 89 ? -2.188 -13.458 -1.451 1.00 34.72 89 LEU A CA 1
ATOM 704 C C . LEU A 1 89 ? -2.135 -12.843 -2.857 1.00 34.72 89 LEU A C 1
ATOM 706 O O . LEU A 1 89 ? -3.155 -12.842 -3.574 1.00 34.72 89 LEU A O 1
#

Secondary structure (DSSP, 8-state):
--PPP---PPEEEE-HHHHHHHHHHHHHTSTT----EEEEEEEEE-SS-GGGSEEEEEEEEEE--S-----TT-TTEEEEEE-GGGG--

Foldseek 3Di:
DPDDDDAEDAAEDEDPLLVVLVVVCCVPPVVVDQDWAKWKWFWDADPDPRNHRIYIYGYSPRHDPDPDDPPVPPPTIDIDTDGPVNVPD